Protein AF-A0A7S1K7A1-F1 (afdb_monomer_lite)

Secondary structure (DSSP, 8-state):
-----------PPTT-EEEEE--GGGT-EEESTTT-EEEEEEETTEEES-S-SSEEEPPEEPP---TTEEEESS-SSSEE-TT-EEEEEESSGGG-TTS-SPTT--EEEE--S--

Radius of gyration: 22.61 Å; chains: 1; bounding box: 39×25×70 Å

Structure (mmCIF, N/CA/C/O backbone):
data_AF-A0A7S1K7A1-F1
#
_entry.id   AF-A0A7S1K7A1-F1
#
loop_
_atom_site.group_PDB
_atom_site.id
_atom_site.type_symbol
_atom_site.label_atom_id
_atom_site.label_alt_id
_atom_site.label_comp_id
_atom_site.label_asym_id
_atom_site.label_entity_id
_atom_site.label_seq_id
_atom_site.pdbx_PDB_ins_code
_atom_site.Cartn_x
_atom_site.Cartn_y
_atom_site.Cartn_z
_atom_site.occupancy
_atom_site.B_iso_or_equiv
_atom_site.auth_seq_id
_atom_site.auth_comp_id
_atom_site.auth_asym_id
_atom_site.auth_atom_id
_atom_site.pdbx_PDB_model_num
ATOM 1 N N . LEU A 1 1 ? 23.128 -2.469 37.601 1.00 37.25 1 LEU A N 1
ATOM 2 C CA . LEU A 1 1 ? 22.044 -3.232 38.261 1.00 37.25 1 LEU A CA 1
ATOM 3 C C . LEU A 1 1 ? 20.918 -2.228 38.506 1.00 37.25 1 LEU A C 1
ATOM 5 O O . LEU A 1 1 ? 21.076 -1.390 39.376 1.00 37.25 1 LEU A O 1
ATOM 9 N N . THR A 1 2 ? 20.095 -1.939 37.493 1.00 42.91 2 THR A N 1
ATOM 10 C CA . THR A 1 2 ? 18.808 -2.564 37.080 1.00 42.91 2 THR A CA 1
ATOM 11 C C . THR A 1 2 ? 17.631 -1.707 37.537 1.00 42.91 2 THR A C 1
ATOM 13 O O . THR A 1 2 ? 17.406 -1.593 38.732 1.00 42.91 2 THR A O 1
ATOM 16 N N . SER A 1 3 ? 16.890 -1.154 36.576 1.00 42.53 3 SER A N 1
ATOM 17 C CA . SER A 1 3 ? 15.416 -1.131 36.520 1.00 42.53 3 SER A CA 1
ATOM 18 C C . SER A 1 3 ? 15.062 -0.404 35.212 1.00 42.53 3 SER A C 1
ATOM 20 O O . SER A 1 3 ? 15.358 0.774 35.073 1.00 42.53 3 SER A O 1
ATOM 22 N N . GLY A 1 4 ? 14.700 -1.072 34.117 1.00 40.78 4 GLY A N 1
ATOM 23 C CA . GLY A 1 4 ? 13.480 -1.864 33.999 1.00 40.78 4 GLY A CA 1
ATOM 24 C C . GLY A 1 4 ? 12.355 -0.945 33.513 1.00 40.78 4 GLY A C 1
ATOM 25 O O . GLY A 1 4 ? 11.526 -0.532 34.311 1.00 40.78 4 GLY A O 1
ATOM 26 N N . GLN A 1 5 ? 12.366 -0.548 32.232 1.00 47.34 5 GLN A N 1
ATOM 27 C CA . GLN A 1 5 ? 11.233 0.154 31.614 1.00 47.34 5 GLN A CA 1
ATOM 28 C C . GLN A 1 5 ? 10.070 -0.836 31.481 1.00 47.34 5 GLN A C 1
ATOM 30 O O . GLN A 1 5 ? 9.932 -1.522 30.472 1.00 47.34 5 GLN A O 1
ATOM 35 N N . GLU A 1 6 ? 9.262 -0.926 32.532 1.00 48.38 6 GLU A N 1
ATOM 36 C CA . GLU A 1 6 ? 7.918 -1.491 32.487 1.00 48.38 6 GLU A CA 1
ATOM 37 C C . GLU A 1 6 ? 7.053 -0.575 31.617 1.00 48.38 6 GLU A C 1
ATOM 39 O O . GLU A 1 6 ? 6.749 0.562 31.980 1.00 48.38 6 GLU A O 1
ATOM 44 N N . THR A 1 7 ? 6.657 -1.050 30.439 1.00 52.84 7 THR A N 1
ATOM 45 C CA . THR A 1 7 ? 5.480 -0.502 29.769 1.00 52.84 7 THR A CA 1
ATOM 46 C C . THR A 1 7 ? 4.289 -0.871 30.641 1.00 52.84 7 THR A C 1
ATOM 48 O O . THR A 1 7 ? 3.884 -2.030 30.662 1.00 52.84 7 THR A O 1
ATOM 51 N N . THR A 1 8 ? 3.762 0.075 31.413 1.00 51.62 8 THR A N 1
ATOM 52 C CA . THR A 1 8 ? 2.532 -0.145 32.170 1.00 51.62 8 THR A CA 1
ATOM 53 C C . THR A 1 8 ? 1.417 -0.464 31.177 1.00 51.62 8 THR A C 1
ATOM 55 O O . THR A 1 8 ? 0.968 0.403 30.428 1.00 51.62 8 THR A O 1
ATOM 58 N N . GLU A 1 9 ? 0.992 -1.728 31.121 1.00 58.47 9 GLU A N 1
ATOM 59 C CA . GLU A 1 9 ? -0.219 -2.127 30.408 1.00 58.47 9 GLU A CA 1
ATOM 60 C C . GLU A 1 9 ? -1.409 -1.467 31.109 1.00 58.47 9 GLU A C 1
ATOM 62 O O . GLU A 1 9 ? -1.981 -1.978 32.071 1.00 58.47 9 GLU A O 1
ATOM 67 N N . ALA A 1 10 ? -1.738 -0.254 30.673 1.00 73.69 10 ALA A N 1
ATOM 68 C CA . ALA A 1 10 ? -2.921 0.443 31.127 1.00 73.69 10 ALA A CA 1
ATOM 69 C C . ALA A 1 10 ? -4.149 -0.329 30.628 1.00 73.69 10 ALA A C 1
ATOM 71 O O . ALA A 1 10 ? -4.429 -0.363 29.430 1.00 73.69 10 ALA A O 1
ATOM 72 N N . TRP A 1 11 ? -4.884 -0.949 31.551 1.00 79.56 11 TRP A N 1
ATOM 73 C CA . TRP A 1 11 ? -6.177 -1.560 31.261 1.00 79.56 11 TRP A CA 1
ATOM 74 C C . TRP A 1 11 ? -7.134 -0.493 30.724 1.00 79.56 11 TRP A C 1
ATOM 76 O O . TRP A 1 11 ? -7.483 0.457 31.427 1.00 79.56 11 TRP A O 1
ATOM 86 N N . LEU A 1 12 ? -7.548 -0.637 29.465 1.00 87.12 12 LEU A N 1
ATOM 87 C CA . LEU A 1 12 ? -8.465 0.302 28.826 1.00 87.12 12 LEU A CA 1
ATOM 88 C C . LEU A 1 12 ? -9.915 -0.081 29.172 1.00 87.12 12 LEU A C 1
ATOM 90 O O . LEU A 1 12 ? -10.309 -1.226 28.927 1.00 87.12 12 LEU A O 1
ATOM 94 N N . PRO A 1 13 ? -10.714 0.831 29.759 1.00 91.88 13 PRO A N 1
ATOM 95 C CA . PRO A 1 13 ? -12.082 0.521 30.161 1.00 91.88 13 PRO A CA 1
ATOM 96 C C . PRO A 1 13 ? -12.988 0.196 28.962 1.00 91.88 13 PRO A C 1
ATOM 98 O O . PRO A 1 13 ? -12.741 0.603 27.824 1.00 91.88 13 PRO A O 1
ATOM 101 N N . HIS A 1 14 ? -14.096 -0.506 29.227 1.00 92.62 14 HIS A N 1
ATOM 102 C CA . HIS A 1 14 ? -15.166 -0.672 28.238 1.00 92.62 14 HIS A CA 1
ATOM 103 C C . HIS A 1 14 ? -15.594 0.708 27.728 1.00 92.62 14 HIS A C 1
ATOM 105 O O . HIS A 1 14 ? -15.851 1.625 28.506 1.00 92.62 14 HIS A O 1
ATOM 111 N N . GLY A 1 15 ? -15.680 0.842 26.408 1.00 93.56 15 GLY A N 1
ATOM 112 C CA . GLY A 1 15 ? -16.142 2.047 25.733 1.00 93.56 15 GLY A CA 1
ATOM 113 C C . GLY A 1 15 ? -14.998 2.955 25.310 1.00 93.56 15 GLY A C 1
ATOM 114 O O . GLY A 1 15 ? -15.247 3.933 24.608 1.00 93.56 15 GLY A O 1
ATOM 115 N N . THR A 1 16 ? -13.748 2.630 25.669 1.00 95.75 16 THR A N 1
ATOM 116 C CA . THR A 1 16 ? -12.580 3.286 25.078 1.00 95.75 16 THR A CA 1
ATOM 117 C C . THR A 1 16 ? -12.621 3.154 23.561 1.00 95.75 16 THR A C 1
ATOM 119 O O . THR A 1 16 ? -12.906 2.082 23.026 1.00 95.75 16 THR A O 1
ATOM 122 N N . LYS A 1 17 ? -12.306 4.256 22.880 1.00 95.31 17 LYS A N 1
ATOM 123 C CA . LYS A 1 17 ? -12.265 4.371 21.425 1.00 95.31 17 LYS A CA 1
ATOM 124 C C . LYS A 1 17 ? -10.836 4.635 20.970 1.00 95.31 17 LYS A C 1
ATOM 126 O O . LYS A 1 17 ? -10.170 5.505 21.526 1.00 95.31 17 LYS A O 1
ATOM 131 N N . LEU A 1 18 ? -10.385 3.920 19.947 1.00 93.88 18 LEU A N 1
ATOM 132 C CA . LEU A 1 18 ? -9.093 4.123 19.299 1.00 93.88 18 LEU A CA 1
ATOM 133 C C . LEU A 1 18 ? -9.301 4.485 17.836 1.00 93.88 18 LEU A C 1
ATOM 135 O O . LEU A 1 18 ? -10.016 3.791 17.117 1.00 93.88 18 LEU A O 1
ATOM 139 N N . ASN A 1 19 ? -8.632 5.542 17.381 1.00 94.62 19 ASN A N 1
ATOM 140 C CA . ASN A 1 19 ? -8.549 5.859 15.962 1.00 94.62 19 ASN A CA 1
ATOM 141 C C . ASN A 1 19 ? -7.350 5.127 15.349 1.00 94.62 19 ASN A C 1
ATOM 143 O O . ASN A 1 19 ? -6.200 5.390 15.700 1.00 94.62 19 ASN A O 1
ATOM 147 N N . ILE A 1 20 ? -7.630 4.197 14.445 1.00 94.75 20 ILE A N 1
ATOM 148 C CA . ILE A 1 20 ? -6.640 3.361 13.779 1.00 94.75 20 ILE A CA 1
ATOM 149 C C . ILE A 1 20 ? -6.416 3.905 12.371 1.00 94.75 20 ILE A C 1
ATOM 151 O O . ILE A 1 20 ? -7.355 4.043 11.586 1.00 94.75 20 ILE A O 1
ATOM 155 N N . LYS A 1 21 ? -5.151 4.164 12.040 1.00 94.38 21 LYS A N 1
ATOM 156 C CA . LYS A 1 21 ? -4.678 4.581 10.715 1.00 94.38 21 LYS A CA 1
ATOM 157 C C . LYS A 1 21 ? -3.334 3.925 10.416 1.00 94.38 21 LYS A C 1
ATOM 159 O O . LYS A 1 21 ? -2.626 3.513 11.335 1.00 94.38 21 LYS A O 1
ATOM 164 N N . CYS A 1 22 ? -2.954 3.864 9.145 1.00 92.81 22 CYS A N 1
ATOM 165 C CA . CYS A 1 22 ? -1.628 3.373 8.773 1.00 92.81 22 CYS A CA 1
ATOM 166 C C . CYS A 1 22 ? -0.518 4.328 9.231 1.00 92.81 22 CYS A C 1
ATOM 168 O O . CYS A 1 22 ? -0.677 5.550 9.208 1.00 92.81 22 CYS A O 1
ATOM 170 N N . SER A 1 23 ? 0.617 3.763 9.649 1.00 89.94 23 SER A N 1
ATOM 171 C CA . SER A 1 23 ? 1.771 4.545 10.093 1.00 89.94 23 SER A CA 1
ATOM 172 C C . SER A 1 23 ? 2.456 5.227 8.910 1.00 89.94 23 SER A C 1
ATOM 174 O O . SER A 1 23 ? 3.105 4.576 8.086 1.00 8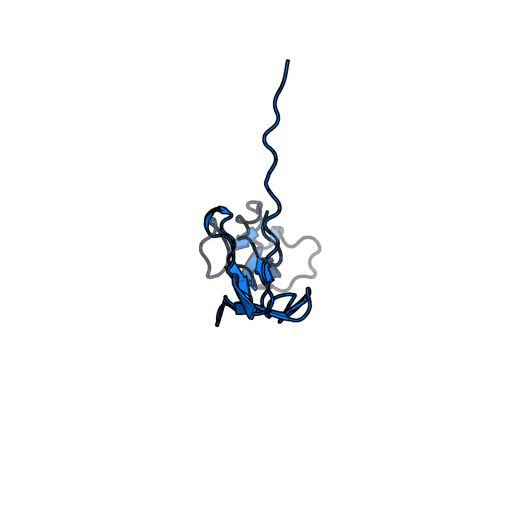9.94 23 SER A O 1
ATOM 176 N N . THR A 1 24 ? 2.378 6.556 8.870 1.00 84.12 24 THR A N 1
ATOM 177 C CA . THR A 1 24 ? 3.057 7.375 7.858 1.00 84.12 24 THR A CA 1
ATOM 178 C C . THR A 1 24 ? 4.576 7.351 8.009 1.00 84.12 24 THR A C 1
ATOM 180 O O . THR A 1 24 ? 5.276 7.502 7.015 1.00 84.12 24 THR A O 1
ATOM 183 N N . LEU A 1 25 ? 5.091 7.091 9.218 1.00 84.75 25 LEU A N 1
ATOM 184 C CA . LEU A 1 25 ? 6.530 6.934 9.474 1.00 84.75 25 LEU A CA 1
ATOM 185 C C . LEU A 1 25 ? 7.116 5.733 8.724 1.00 84.75 25 LEU A C 1
ATOM 187 O O . LEU A 1 25 ? 8.264 5.766 8.305 1.00 84.75 25 LEU A O 1
ATOM 191 N N . SER A 1 26 ? 6.311 4.686 8.531 1.00 80.44 26 SER A N 1
ATOM 192 C CA . SER A 1 26 ? 6.690 3.499 7.754 1.00 80.44 26 SER A CA 1
ATOM 193 C C . SER A 1 26 ? 6.388 3.617 6.254 1.00 80.44 26 SER A C 1
ATOM 195 O O . SER A 1 26 ? 6.542 2.641 5.526 1.00 80.44 26 SER A O 1
ATOM 197 N N . GLY A 1 27 ? 5.886 4.771 5.795 1.00 82.62 27 GLY A N 1
ATOM 198 C CA . GLY A 1 27 ? 5.434 4.969 4.413 1.00 82.62 27 GLY A CA 1
ATOM 199 C C . GLY A 1 27 ? 4.171 4.183 4.033 1.00 82.62 27 GLY A C 1
ATOM 200 O O . GLY A 1 27 ? 3.796 4.157 2.861 1.00 82.62 27 GLY A O 1
ATOM 201 N N . ALA A 1 28 ? 3.500 3.543 4.997 1.00 89.38 28 ALA A N 1
ATOM 202 C CA . ALA A 1 28 ? 2.338 2.705 4.738 1.00 89.38 28 ALA A CA 1
ATOM 203 C C . ALA A 1 28 ? 1.086 3.531 4.406 1.00 89.38 28 ALA A C 1
ATOM 205 O O . ALA A 1 28 ? 0.813 4.566 5.017 1.00 89.38 28 ALA A O 1
ATOM 206 N N . SER A 1 29 ? 0.291 3.031 3.463 1.00 89.44 29 SER A N 1
ATOM 207 C CA . SER A 1 29 ? -0.982 3.607 3.028 1.00 89.44 29 SER A CA 1
ATOM 208 C C . SER A 1 29 ? -2.105 2.575 3.116 1.00 89.44 29 SER A C 1
ATOM 210 O O . SER A 1 29 ? -1.885 1.378 2.929 1.00 89.44 29 SER A O 1
ATOM 212 N N . ALA A 1 30 ? -3.319 3.042 3.401 1.00 91.06 30 ALA A N 1
ATOM 213 C CA . ALA A 1 30 ? -4.482 2.175 3.530 1.00 91.06 30 ALA A CA 1
ATOM 214 C C . ALA A 1 30 ? -5.009 1.698 2.167 1.00 91.06 30 ALA A C 1
ATOM 216 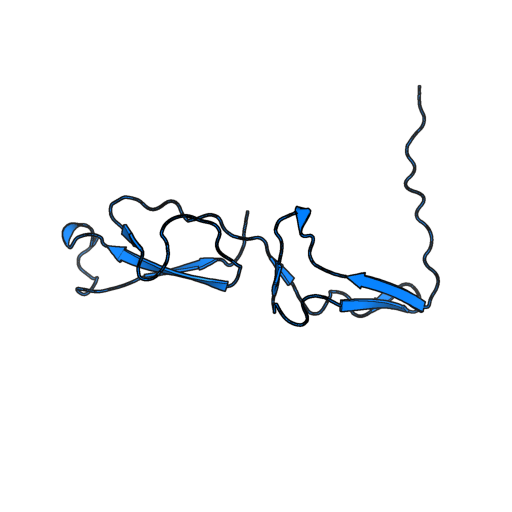O O . ALA A 1 30 ? -5.046 2.463 1.203 1.00 91.06 30 ALA A O 1
ATOM 217 N N . THR A 1 31 ? -5.454 0.444 2.104 1.00 88.06 31 THR A N 1
ATOM 218 C CA . THR A 1 31 ? -6.175 -0.146 0.967 1.00 88.06 31 THR A CA 1
ATOM 219 C C . THR A 1 31 ? -7.483 -0.777 1.469 1.00 88.06 31 THR A C 1
ATOM 221 O O . THR A 1 31 ? -7.410 -1.691 2.293 1.00 88.06 31 THR A O 1
ATOM 224 N N . PRO A 1 32 ? -8.666 -0.320 1.0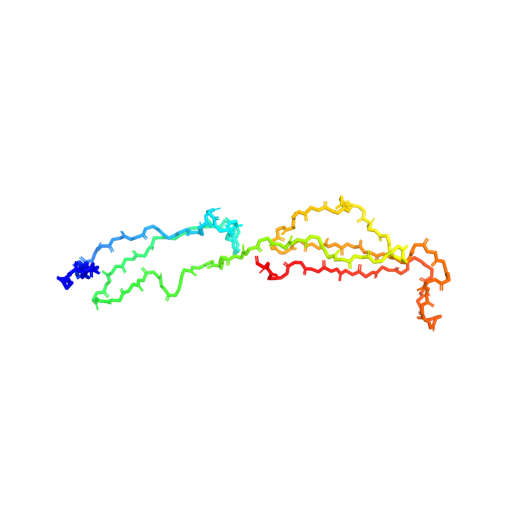14 1.00 87.62 32 PRO A N 1
ATOM 225 C CA . PRO A 1 32 ? -8.885 0.835 0.138 1.00 87.62 32 PRO A CA 1
ATOM 226 C C . PRO A 1 32 ? -8.440 2.151 0.794 1.00 87.62 32 PRO A C 1
ATOM 228 O O . PRO A 1 32 ? -8.422 2.287 2.017 1.00 87.62 32 PRO A O 1
ATOM 231 N N . ARG A 1 33 ? -8.081 3.143 -0.031 1.00 85.88 33 ARG A N 1
ATOM 232 C CA . ARG A 1 33 ? -7.574 4.443 0.447 1.00 85.88 33 ARG A CA 1
ATOM 233 C C . ARG A 1 33 ? -8.614 5.246 1.224 1.00 85.88 33 ARG A C 1
ATOM 235 O O . ARG A 1 33 ? -8.253 6.073 2.052 1.00 85.88 33 ARG A O 1
ATOM 242 N N . GLN A 1 34 ? -9.889 5.025 0.925 1.00 89.75 34 GLN A N 1
ATOM 243 C CA . GLN A 1 34 ? -11.020 5.684 1.564 1.00 89.75 34 GLN A CA 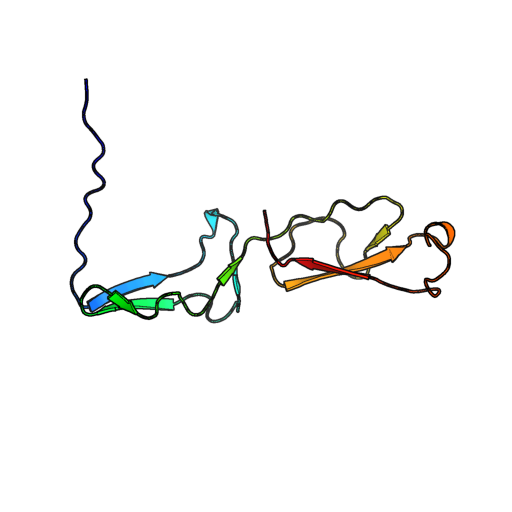1
ATOM 244 C C . GLN A 1 34 ? -11.900 4.614 2.222 1.00 89.75 34 GLN A C 1
ATOM 246 O O . GLN A 1 34 ? -12.258 3.652 1.541 1.00 89.75 34 GLN A O 1
ATOM 251 N N . PRO A 1 35 ? -12.223 4.737 3.523 1.00 89.31 35 PRO A N 1
ATOM 252 C CA . PRO A 1 35 ? -11.907 5.864 4.413 1.00 89.31 35 PRO A CA 1
ATOM 253 C C . PRO A 1 35 ? -10.444 5.908 4.896 1.00 89.31 35 PRO A C 1
ATOM 255 O O . PRO A 1 35 ? -10.001 6.933 5.400 1.00 89.31 35 PRO A O 1
ATOM 258 N N . GLY A 1 36 ? -9.688 4.814 4.758 1.00 89.50 36 GLY A N 1
ATOM 259 C CA . GLY A 1 36 ? -8.264 4.743 5.119 1.00 89.50 36 GLY A CA 1
AT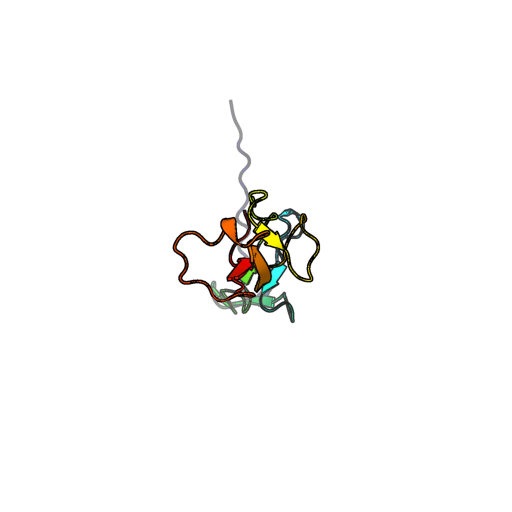OM 260 C C . GLY A 1 36 ? -7.946 4.843 6.618 1.00 89.50 36 GLY A C 1
ATOM 261 O O . GLY A 1 36 ? -6.783 4.976 7.003 1.00 89.50 36 GLY A O 1
ATOM 262 N N . GLN A 1 37 ? -8.984 4.780 7.450 1.00 94.69 37 GLN A N 1
ATOM 263 C CA . GLN A 1 37 ? -8.938 4.809 8.905 1.00 94.69 37 GLN A CA 1
ATOM 264 C C . GLN A 1 37 ? -10.210 4.169 9.474 1.00 94.69 37 GLN A C 1
ATOM 266 O O . GLN A 1 37 ? -11.221 4.063 8.775 1.00 94.69 37 GLN A O 1
ATOM 271 N N . ALA A 1 38 ? -10.176 3.768 10.743 1.00 95.88 38 ALA A N 1
ATOM 272 C CA . ALA A 1 38 ? -11.335 3.235 11.454 1.00 95.88 38 ALA A CA 1
ATOM 273 C C . ALA A 1 38 ? -11.284 3.583 12.943 1.00 95.88 38 ALA A C 1
ATOM 275 O O . ALA A 1 38 ? -10.207 3.729 13.513 1.00 95.88 38 ALA A O 1
ATOM 276 N N . GLU A 1 39 ? -12.450 3.697 13.573 1.00 96.25 39 GLU A N 1
ATOM 277 C CA . GLU A 1 39 ? -12.565 3.776 15.029 1.00 96.25 39 GLU A CA 1
ATOM 278 C C . GLU A 1 39 ? -12.875 2.379 15.573 1.00 96.25 39 GLU A C 1
ATOM 280 O O . GLU A 1 39 ? -13.870 1.787 15.165 1.00 96.25 39 GLU A O 1
ATOM 285 N N . ALA A 1 40 ? -12.037 1.861 16.473 1.00 95.56 40 ALA A N 1
ATOM 286 C CA . ALA A 1 40 ? -12.297 0.627 17.208 1.00 95.56 40 ALA A CA 1
ATOM 287 C C . ALA A 1 40 ? -12.719 0.944 18.644 1.00 95.56 40 ALA A C 1
ATOM 289 O O . ALA A 1 40 ? -12.104 1.779 19.307 1.00 95.56 40 ALA A O 1
ATOM 290 N N . VAL A 1 41 ? -13.745 0.256 19.135 1.00 96.06 41 VAL A N 1
ATOM 291 C CA . VAL A 1 41 ? -14.284 0.408 20.488 1.00 96.06 41 VAL A CA 1
ATOM 292 C C . VAL A 1 41 ? -13.993 -0.851 21.296 1.00 96.06 41 VAL A C 1
ATOM 294 O O . VAL A 1 41 ? -14.210 -1.958 20.806 1.00 96.06 41 VAL A O 1
ATOM 297 N N . CYS A 1 42 ? -13.517 -0.696 22.530 1.00 95.50 42 CYS A N 1
ATOM 298 C CA . CYS A 1 42 ? -13.384 -1.805 23.470 1.00 95.50 42 CYS A CA 1
ATOM 299 C C . CYS A 1 42 ? -14.768 -2.172 24.018 1.00 95.50 42 CYS A C 1
ATOM 301 O O . CYS A 1 42 ? -15.366 -1.407 24.774 1.00 95.50 42 CYS A O 1
ATOM 303 N N . ILE A 1 43 ? -15.283 -3.337 23.643 1.00 94.94 43 ILE A N 1
ATOM 304 C CA . ILE A 1 43 ? -16.569 -3.872 24.084 1.00 94.94 43 ILE A CA 1
ATOM 305 C C . ILE A 1 43 ? -16.283 -5.198 24.780 1.00 94.94 43 ILE A C 1
ATOM 307 O O . ILE A 1 43 ? -15.823 -6.150 24.152 1.00 94.94 43 ILE A O 1
ATOM 311 N N . ASN A 1 44 ? -16.531 -5.256 26.090 1.00 92.12 44 ASN A N 1
ATOM 312 C CA . ASN A 1 44 ? -16.309 -6.454 26.913 1.00 92.12 44 ASN A CA 1
ATOM 313 C C . ASN A 1 44 ? -14.906 -7.071 26.731 1.00 92.12 44 ASN A C 1
ATOM 315 O O . ASN A 1 44 ? -14.761 -8.280 26.569 1.00 92.12 44 ASN A O 1
ATOM 319 N N . GLY A 1 45 ? -13.871 -6.225 26.716 1.00 89.81 45 GLY A N 1
ATOM 320 C CA . GLY A 1 45 ? -12.476 -6.654 26.564 1.00 89.81 45 GLY A CA 1
ATOM 321 C C . GLY A 1 45 ? -12.048 -6.973 25.128 1.00 89.81 45 GLY A C 1
ATOM 322 O O . GLY A 1 45 ? -10.905 -7.363 24.920 1.00 89.81 45 GLY A O 1
ATOM 323 N N . THR A 1 46 ? -12.925 -6.795 24.134 1.00 93.00 46 THR A N 1
ATOM 324 C CA . THR A 1 46 ? -12.612 -7.023 22.714 1.00 93.00 46 THR A CA 1
ATOM 325 C C . THR A 1 46 ? -12.725 -5.729 21.917 1.00 93.00 46 THR A C 1
ATOM 327 O O . THR A 1 46 ? -13.699 -4.993 22.050 1.00 93.00 46 THR A O 1
ATOM 330 N N . TRP A 1 47 ? -11.752 -5.452 21.050 1.00 94.31 47 TRP A N 1
ATOM 331 C CA . TRP A 1 47 ? -11.815 -4.321 20.122 1.00 94.31 47 TRP A CA 1
ATOM 332 C C . TRP A 1 47 ? -12.724 -4.633 18.934 1.00 94.31 47 TRP A C 1
ATOM 334 O O . TRP A 1 47 ? -12.579 -5.676 18.302 1.00 94.31 47 TRP A O 1
ATOM 344 N N . SER A 1 48 ? -13.637 -3.722 18.604 1.00 94.38 48 SER A N 1
ATOM 345 C CA . SER A 1 48 ? -14.544 -3.867 17.464 1.00 94.38 48 SER A CA 1
ATOM 346 C C . SER A 1 48 ? -14.722 -2.544 16.704 1.00 94.38 48 SER A C 1
ATOM 348 O O . SER A 1 48 ? -14.982 -1.527 17.350 1.00 94.38 48 SER A O 1
ATOM 350 N N . PRO A 1 49 ? -14.607 -2.523 15.360 1.00 92.62 49 PRO A N 1
ATOM 351 C CA . PRO A 1 49 ? -14.217 -3.638 14.500 1.00 92.62 49 PRO A CA 1
ATOM 352 C C . PRO A 1 49 ? -12.714 -3.938 14.610 1.00 92.62 49 PRO A C 1
ATOM 354 O O . PRO A 1 49 ? -11.882 -3.029 14.597 1.00 92.62 49 PRO A O 1
ATOM 357 N N . PHE A 1 50 ? -12.366 -5.222 14.687 1.00 91.06 50 PHE A N 1
ATOM 358 C CA . PHE A 1 50 ? -10.987 -5.687 14.577 1.00 91.06 50 PHE A CA 1
ATOM 359 C C . PHE A 1 50 ? -10.940 -7.024 13.811 1.00 91.06 50 PHE A C 1
ATOM 361 O O . PHE A 1 50 ? -11.690 -7.936 14.164 1.00 91.06 50 PHE A O 1
ATOM 368 N N . PRO A 1 51 ? -10.086 -7.170 12.780 1.00 91.56 51 PRO A N 1
ATOM 369 C CA . PRO A 1 51 ? -9.174 -6.157 12.243 1.00 91.56 51 PRO A CA 1
ATOM 370 C C . PRO A 1 51 ? -9.919 -4.966 11.601 1.00 91.56 51 PRO A C 1
ATOM 372 O O . PRO A 1 51 ? -11.101 -5.082 11.271 1.00 91.56 51 PRO A O 1
ATOM 375 N N . PRO A 1 52 ? -9.258 -3.806 11.431 1.00 93.06 52 PRO A N 1
ATOM 376 C CA . PRO A 1 52 ? -9.837 -2.678 10.708 1.00 93.06 52 PRO A CA 1
ATOM 377 C C . PRO A 1 52 ? -10.257 -3.068 9.276 1.00 93.06 52 PRO A C 1
ATOM 379 O O . PRO A 1 52 ? -9.630 -3.940 8.673 1.00 93.06 52 PRO A O 1
ATOM 382 N N . PRO A 1 53 ? -11.251 -2.390 8.673 1.00 93.44 53 PRO A N 1
ATOM 383 C CA . PRO A 1 53 ? -11.747 -2.672 7.321 1.00 93.44 53 PRO A CA 1
ATOM 384 C C . PRO A 1 53 ? -10.808 -2.166 6.202 1.00 93.44 53 PRO A C 1
ATOM 386 O O . PRO A 1 53 ? -11.258 -1.796 5.120 1.00 93.44 53 PRO A O 1
ATOM 389 N N . PHE A 1 54 ? -9.501 -2.100 6.462 1.00 92.50 54 PHE A N 1
ATOM 390 C CA . PHE A 1 54 ? -8.468 -1.717 5.503 1.00 92.50 54 PHE A CA 1
ATOM 391 C C . PHE A 1 54 ? -7.148 -2.413 5.837 1.00 92.50 54 PHE A C 1
ATOM 393 O O . PHE A 1 54 ? -6.884 -2.778 6.982 1.00 92.50 54 PHE A O 1
ATOM 400 N N . GLN A 1 55 ? -6.293 -2.561 4.829 1.00 91.50 55 GLN A N 1
ATOM 401 C CA . GLN A 1 55 ? -4.935 -3.076 4.983 1.00 91.50 55 GLN A CA 1
ATOM 402 C C . GLN A 1 55 ? -3.928 -1.935 4.901 1.00 91.50 55 GLN A C 1
ATOM 404 O O . GLN A 1 55 ? -4.098 -1.019 4.098 1.00 91.50 55 GLN A O 1
ATOM 409 N N . CYS A 1 56 ? -2.871 -1.995 5.708 1.00 91.88 56 CYS A N 1
ATOM 410 C CA . CYS A 1 56 ? -1.752 -1.068 5.603 1.00 91.88 56 CYS A CA 1
ATOM 411 C C . CYS A 1 56 ? -0.666 -1.670 4.727 1.00 91.88 56 CYS A C 1
ATOM 413 O O . CYS A 1 56 ? 0.026 -2.596 5.141 1.00 91.88 56 CYS A O 1
ATOM 415 N N . ASN A 1 57 ? -0.512 -1.115 3.530 1.00 91.31 57 ASN A N 1
ATOM 416 C CA . ASN A 1 57 ? 0.461 -1.568 2.553 1.00 91.31 57 ASN A CA 1
ATOM 417 C C . ASN A 1 57 ? 1.564 -0.528 2.399 1.00 91.31 57 ASN A C 1
ATOM 419 O O . ASN A 1 57 ? 1.296 0.670 2.286 1.00 91.31 57 ASN A O 1
ATOM 423 N N . LYS A 1 58 ? 2.812 -0.987 2.391 1.00 90.75 58 LYS A N 1
ATOM 424 C CA . LYS A 1 58 ? 3.953 -0.145 2.042 1.00 90.75 58 LYS A CA 1
ATOM 425 C C . LYS A 1 58 ? 4.020 0.084 0.536 1.00 90.75 58 LYS A C 1
ATOM 427 O O . LYS A 1 58 ? 3.482 -0.701 -0.247 1.00 90.75 58 LYS A O 1
ATOM 432 N N . LYS A 1 59 ? 4.716 1.151 0.158 1.00 87.88 59 LYS A N 1
ATOM 433 C CA . LYS A 1 59 ? 5.078 1.416 -1.232 1.00 87.88 59 LYS A CA 1
ATOM 434 C C . LYS A 1 59 ? 6.123 0.421 -1.717 1.00 87.88 59 LYS A C 1
ATOM 436 O O . LYS A 1 59 ? 6.966 -0.010 -0.936 1.00 87.88 59 LYS A O 1
ATOM 441 N N . CYS A 1 60 ? 6.096 0.099 -3.002 1.00 87.50 60 CYS A N 1
ATOM 442 C CA . CYS A 1 60 ? 7.162 -0.658 -3.643 1.00 87.50 60 CYS A CA 1
ATOM 443 C C . CYS A 1 60 ? 8.212 0.303 -4.198 1.00 87.50 60 CYS A C 1
ATOM 445 O O . CYS A 1 60 ? 7.865 1.330 -4.781 1.00 87.50 60 CYS A O 1
ATOM 447 N N . SER A 1 61 ? 9.490 -0.037 -4.077 1.00 88.12 61 SER A N 1
ATOM 448 C CA . SER A 1 61 ? 10.514 0.592 -4.908 1.00 88.12 61 SER A CA 1
ATOM 449 C C . SER A 1 61 ? 10.350 0.153 -6.361 1.00 88.12 61 SER A C 1
ATOM 451 O O . SER A 1 61 ? 9.735 -0.877 -6.653 1.00 88.12 61 SER A O 1
ATOM 453 N N . ALA A 1 62 ? 10.902 0.937 -7.284 1.00 85.19 62 ALA A N 1
ATOM 454 C CA . ALA A 1 62 ? 10.981 0.529 -8.675 1.00 85.19 62 ALA A CA 1
ATOM 455 C C . ALA A 1 62 ? 11.637 -0.851 -8.796 1.00 85.19 62 ALA A C 1
ATOM 457 O O . ALA A 1 62 ? 12.704 -1.062 -8.213 1.00 85.19 62 ALA A O 1
ATOM 458 N N . PRO A 1 63 ? 11.027 -1.784 -9.546 1.00 83.12 63 PRO A N 1
ATOM 459 C CA . PRO A 1 63 ? 11.667 -3.060 -9.798 1.00 83.12 63 PRO A CA 1
ATOM 460 C C . PRO A 1 63 ? 12.976 -2.816 -10.553 1.00 83.12 63 PRO A C 1
ATOM 462 O O . PRO A 1 63 ? 13.044 -1.963 -11.443 1.00 83.12 63 PRO A O 1
ATOM 465 N N . GLY A 1 64 ? 14.016 -3.575 -10.210 1.00 82.25 64 GLY A N 1
ATOM 466 C CA . GLY A 1 64 ? 15.243 -3.593 -10.996 1.00 82.25 64 GLY A CA 1
ATOM 467 C C . GLY A 1 64 ? 14.936 -4.118 -12.396 1.00 82.25 64 GLY A C 1
ATOM 468 O O . GLY A 1 64 ? 14.562 -5.280 -12.545 1.00 82.25 64 GLY A O 1
ATOM 469 N N . MET A 1 65 ? 15.061 -3.265 -13.412 1.00 78.69 65 MET A N 1
ATOM 470 C CA . MET A 1 65 ? 14.885 -3.650 -14.812 1.00 78.69 65 MET A CA 1
ATOM 471 C C . MET A 1 65 ? 16.225 -3.587 -15.536 1.00 78.69 65 MET A C 1
ATOM 473 O O . MET A 1 65 ? 16.955 -2.604 -15.419 1.00 78.69 65 MET A O 1
ATOM 477 N N . ASP A 1 66 ? 16.531 -4.636 -16.294 1.00 79.12 66 ASP A N 1
ATOM 478 C CA . ASP A 1 66 ? 17.638 -4.624 -17.249 1.00 79.12 66 ASP A CA 1
ATOM 479 C C . ASP A 1 66 ? 17.300 -3.699 -18.437 1.00 79.12 66 ASP A C 1
ATOM 481 O O . ASP A 1 66 ? 16.130 -3.500 -18.767 1.00 79.12 66 ASP A O 1
ATOM 485 N N . ALA A 1 67 ? 18.321 -3.193 -19.130 1.00 80.25 67 ALA A N 1
ATOM 486 C CA . ALA A 1 67 ? 18.223 -2.397 -20.353 1.00 80.25 67 ALA A CA 1
ATOM 487 C C . ALA A 1 67 ? 17.475 -3.112 -21.498 1.00 80.25 67 ALA A C 1
ATOM 489 O O . ALA A 1 67 ? 17.112 -2.487 -22.494 1.00 80.25 67 ALA A O 1
ATOM 490 N N . ALA A 1 68 ? 17.229 -4.418 -21.367 1.00 80.56 68 ALA A N 1
ATOM 491 C CA . ALA A 1 68 ? 16.374 -5.187 -22.264 1.00 80.56 68 ALA A CA 1
ATOM 492 C C . ALA A 1 68 ? 14.878 -4.824 -22.165 1.00 80.56 68 ALA A C 1
ATOM 494 O O . ALA A 1 68 ? 14.126 -5.177 -23.078 1.00 80.56 68 ALA A O 1
ATOM 495 N N . TYR A 1 69 ? 14.447 -4.134 -21.103 1.00 80.81 69 TYR A N 1
ATOM 496 C CA . TYR A 1 69 ? 13.057 -3.741 -20.867 1.00 80.81 69 TYR A CA 1
ATOM 497 C C . TYR A 1 69 ? 12.878 -2.223 -20.911 1.00 80.81 69 TYR A C 1
ATOM 499 O O . TYR A 1 69 ? 13.710 -1.460 -20.427 1.00 80.81 69 TYR A O 1
ATOM 507 N N . GLU A 1 70 ? 11.743 -1.784 -21.446 1.00 83.50 70 GLU A N 1
ATOM 508 C CA . GLU A 1 70 ? 11.300 -0.392 -21.404 1.00 83.50 70 GLU A CA 1
ATOM 509 C C . GLU A 1 70 ? 9.952 -0.277 -20.678 1.00 83.50 70 GLU A C 1
ATOM 511 O O . GLU A 1 70 ? 9.056 -1.108 -20.860 1.00 83.50 70 GLU A O 1
ATOM 516 N N . VAL A 1 71 ? 9.813 0.761 -19.847 1.00 85.50 71 VAL A N 1
ATOM 517 C CA . VAL A 1 71 ? 8.583 1.072 -19.103 1.00 85.50 71 VAL A CA 1
ATOM 518 C C . VAL A 1 71 ? 7.670 1.946 -19.953 1.00 85.50 71 VAL A C 1
ATOM 520 O O . VAL A 1 71 ? 8.105 2.931 -20.548 1.00 85.50 71 VAL A O 1
ATOM 523 N N . LEU A 1 72 ? 6.386 1.610 -19.977 1.00 83.12 72 LEU A N 1
ATOM 524 C CA . LEU A 1 72 ? 5.371 2.282 -20.775 1.00 83.12 72 LEU A CA 1
ATOM 525 C C . LEU A 1 72 ? 4.519 3.208 -19.911 1.00 83.12 72 LEU A C 1
ATOM 527 O O . LEU A 1 72 ? 3.941 2.785 -18.913 1.00 83.12 72 LEU A O 1
ATOM 531 N N . GLY A 1 73 ? 4.402 4.474 -20.323 1.00 66.44 73 GLY A N 1
ATOM 532 C CA . GLY A 1 73 ? 3.402 5.416 -19.800 1.00 66.44 73 GLY A CA 1
ATOM 533 C C . GLY A 1 73 ? 3.552 5.832 -18.329 1.00 66.44 73 GLY A C 1
ATOM 534 O O . GLY A 1 73 ? 2.789 6.673 -17.864 1.00 66.44 73 GLY A O 1
ATOM 535 N N . GLN A 1 74 ? 4.529 5.293 -17.601 1.00 68.06 74 GLN A N 1
ATOM 536 C CA . GLN A 1 74 ? 4.854 5.661 -16.225 1.00 68.06 74 GLN A CA 1
ATOM 537 C C . GLN A 1 74 ? 6.319 6.076 -16.115 1.00 68.06 74 GLN A C 1
ATOM 539 O O . GLN A 1 74 ? 7.163 5.671 -16.914 1.00 68.06 74 GLN A O 1
ATOM 544 N N . ARG A 1 75 ? 6.630 6.910 -15.116 1.00 61.28 75 ARG A N 1
ATOM 545 C CA . ARG A 1 75 ? 8.012 7.306 -14.837 1.00 61.28 75 ARG A CA 1
ATOM 546 C C . ARG A 1 75 ? 8.779 6.048 -14.419 1.00 61.28 75 ARG A C 1
ATOM 548 O O . ARG A 1 75 ? 8.410 5.408 -13.437 1.00 61.28 75 ARG A O 1
ATOM 555 N N . ALA A 1 76 ? 9.798 5.677 -15.191 1.00 63.16 76 ALA A N 1
ATOM 556 C CA . ALA A 1 76 ? 10.747 4.651 -14.788 1.00 63.16 76 ALA A CA 1
ATOM 557 C C . ALA A 1 76 ? 11.562 5.196 -13.606 1.00 63.16 76 ALA A C 1
ATOM 559 O O . ALA A 1 76 ? 12.181 6.256 -13.719 1.00 63.16 76 ALA A O 1
ATOM 560 N N . GLY A 1 77 ? 11.525 4.490 -12.477 1.00 66.12 77 GLY A N 1
ATOM 561 C CA . GLY A 1 77 ? 12.186 4.913 -11.244 1.00 66.12 77 GLY A CA 1
ATOM 562 C C . GLY A 1 77 ? 11.271 5.724 -10.321 1.00 66.12 77 GLY A C 1
ATOM 563 O O . GLY A 1 77 ? 10.618 6.681 -10.736 1.00 66.12 77 GLY A O 1
ATOM 564 N N . GLY A 1 78 ? 11.233 5.330 -9.047 1.00 81.50 78 GLY A N 1
ATOM 565 C CA . GLY A 1 78 ? 10.416 5.958 -8.009 1.00 81.50 78 GLY A CA 1
ATOM 566 C C . GLY A 1 78 ? 9.816 4.954 -7.025 1.00 81.50 78 GLY A C 1
ATOM 567 O O . GLY A 1 78 ? 10.187 3.780 -7.013 1.00 81.50 78 GLY A O 1
ATOM 568 N N . GLU A 1 79 ? 8.891 5.447 -6.202 1.00 86.06 79 GLU A N 1
ATOM 569 C CA . GLU A 1 79 ? 8.048 4.635 -5.324 1.00 86.06 79 GLU A CA 1
ATOM 570 C C . GLU A 1 79 ? 6.666 4.442 -5.959 1.00 86.06 79 GLU A C 1
ATOM 572 O O . GLU A 1 79 ? 6.076 5.397 -6.467 1.00 86.06 79 GLU A O 1
ATOM 577 N N . TYR A 1 80 ? 6.136 3.227 -5.868 1.00 85.69 80 TYR A N 1
ATOM 578 C CA . TYR A 1 80 ? 4.831 2.831 -6.386 1.00 85.69 80 TYR A CA 1
ATOM 579 C C . TYR A 1 80 ? 3.884 2.551 -5.228 1.00 85.69 80 TYR A C 1
ATOM 581 O O . TYR A 1 80 ? 4.239 1.863 -4.268 1.00 85.69 80 TYR A O 1
ATOM 589 N N . GLN A 1 81 ? 2.676 3.093 -5.303 1.00 85.75 81 GLN A N 1
ATOM 590 C CA . GLN A 1 81 ? 1.634 2.827 -4.325 1.00 85.75 81 GLN A CA 1
ATOM 591 C C . GLN A 1 81 ? 1.136 1.390 -4.486 1.00 85.75 81 GLN A C 1
ATOM 593 O O . GLN A 1 81 ? 1.170 0.815 -5.573 1.00 85.75 81 GLN A O 1
ATOM 598 N N . HIS A 1 82 ? 0.634 0.800 -3.403 1.00 86.25 82 HIS A N 1
ATOM 599 C CA . HIS A 1 82 ? -0.032 -0.493 -3.499 1.00 86.25 82 HIS A CA 1
ATOM 600 C C . HIS A 1 82 ? -1.181 -0.438 -4.517 1.00 86.25 82 HIS A C 1
ATOM 602 O O . HIS A 1 82 ? -2.020 0.462 -4.467 1.00 86.25 82 HIS A O 1
ATOM 608 N N . GLY A 1 83 ? -1.217 -1.419 -5.414 1.00 84.81 83 GLY A N 1
ATOM 609 C CA . GLY A 1 83 ? -2.161 -1.492 -6.524 1.00 84.81 83 GLY A CA 1
ATOM 610 C C . GLY A 1 83 ? -1.694 -0.790 -7.800 1.00 84.81 83 GLY A C 1
ATOM 611 O O . GLY A 1 83 ? -2.305 -1.016 -8.843 1.00 84.81 83 GLY A O 1
ATOM 612 N N . ASP A 1 84 ? -0.614 -0.000 -7.763 1.00 87.00 84 ASP A N 1
ATOM 613 C CA . ASP A 1 84 ? -0.021 0.546 -8.984 1.00 87.00 84 ASP A CA 1
ATOM 614 C C . ASP A 1 84 ? 0.477 -0.591 -9.882 1.00 87.00 84 ASP A C 1
ATOM 616 O O . ASP A 1 84 ? 1.045 -1.586 -9.416 1.00 87.00 84 ASP A O 1
ATOM 620 N N . VAL A 1 85 ? 0.274 -0.418 -11.188 1.00 87.62 85 VAL A N 1
ATOM 621 C CA . VAL A 1 85 ? 0.676 -1.376 -12.217 1.00 87.62 85 VAL A CA 1
ATOM 622 C C . VAL A 1 85 ? 1.608 -0.695 -13.209 1.00 87.62 85 VAL A C 1
ATOM 624 O O . VAL A 1 85 ? 1.205 0.245 -13.893 1.00 87.62 85 VAL A O 1
ATOM 627 N N . LEU A 1 86 ? 2.832 -1.210 -13.294 1.00 88.38 86 LEU A N 1
ATOM 628 C CA . LEU A 1 86 ? 3.829 -0.868 -14.301 1.00 88.38 86 LEU A CA 1
ATOM 629 C C . LEU A 1 86 ? 3.631 -1.729 -15.534 1.00 88.38 86 LEU A C 1
ATOM 631 O O . LEU A 1 86 ? 3.638 -2.952 -15.430 1.00 88.38 86 LEU A O 1
ATOM 635 N N . TYR A 1 87 ? 3.534 -1.108 -16.702 1.00 87.38 87 TYR A N 1
ATOM 636 C CA . TYR A 1 87 ? 3.538 -1.822 -17.973 1.00 87.38 87 TYR A CA 1
ATOM 637 C C . TYR A 1 87 ? 4.929 -1.768 -18.586 1.00 87.38 87 TYR A C 1
ATOM 639 O O . TYR A 1 87 ? 5.558 -0.711 -18.624 1.00 87.38 87 TYR A O 1
ATOM 647 N N . VAL A 1 88 ? 5.413 -2.909 -19.062 1.00 86.00 88 VAL A N 1
ATOM 648 C CA . VAL A 1 88 ? 6.752 -3.056 -19.632 1.00 86.00 88 VAL A CA 1
ATOM 649 C C . VAL A 1 88 ? 6.690 -3.796 -20.956 1.00 86.00 88 VAL A C 1
ATOM 651 O O . VAL A 1 88 ? 5.802 -4.619 -21.183 1.00 86.00 88 VAL A O 1
ATOM 654 N N . ARG A 1 89 ? 7.656 -3.539 -21.831 1.00 83.94 89 ARG A N 1
ATOM 655 C CA . ARG A 1 89 ? 7.890 -4.347 -23.033 1.00 83.94 89 ARG A CA 1
ATOM 656 C C . ARG A 1 89 ? 9.382 -4.509 -23.289 1.00 83.94 89 ARG A C 1
ATOM 658 O O . ARG A 1 89 ? 10.203 -3.874 -22.632 1.00 83.94 89 ARG A O 1
ATOM 665 N N . CYS A 1 90 ? 9.729 -5.371 -24.234 1.00 80.56 90 CYS A N 1
ATOM 666 C CA . CYS A 1 90 ? 11.102 -5.510 -24.702 1.00 80.56 90 CYS A CA 1
ATOM 667 C C . CYS A 1 90 ? 11.544 -4.232 -25.427 1.00 80.56 90 CYS A C 1
ATOM 669 O O . CYS A 1 90 ? 10.847 -3.782 -26.332 1.00 80.56 90 CYS A O 1
ATOM 671 N N . ALA A 1 91 ? 12.718 -3.702 -25.077 1.00 80.12 91 ALA A N 1
ATOM 672 C CA . ALA A 1 91 ? 13.280 -2.490 -25.679 1.00 80.12 91 ALA A CA 1
ATOM 673 C C . ALA A 1 91 ? 13.664 -2.664 -27.162 1.00 80.12 91 ALA A C 1
ATOM 675 O O . ALA A 1 91 ? 13.812 -1.690 -27.897 1.00 80.12 91 ALA A O 1
ATOM 676 N N . ASN A 1 92 ? 13.868 -3.905 -27.613 1.00 73.50 92 ASN A N 1
ATOM 677 C CA . ASN A 1 92 ? 14.127 -4.237 -29.009 1.00 73.50 92 ASN A CA 1
ATOM 678 C C . ASN A 1 92 ? 13.607 -5.645 -29.349 1.00 73.50 92 ASN A C 1
ATOM 680 O O . ASN A 1 92 ? 13.358 -6.466 -28.465 1.00 73.50 92 ASN A O 1
ATOM 684 N N . GLU A 1 93 ? 13.484 -5.938 -30.646 1.00 66.25 93 GLU A N 1
ATOM 685 C CA . GLU A 1 93 ? 12.975 -7.226 -31.142 1.00 66.25 93 GLU A CA 1
ATOM 686 C C . GLU A 1 93 ? 13.905 -8.417 -30.844 1.00 66.25 93 GLU A C 1
ATOM 688 O O . GLU A 1 93 ? 13.479 -9.568 -30.878 1.00 66.25 93 GLU A O 1
ATOM 693 N N . ARG A 1 94 ? 15.181 -8.178 -30.513 1.00 61.97 94 ARG A N 1
ATOM 694 C CA . ARG A 1 94 ? 16.123 -9.252 -30.147 1.00 61.97 94 ARG A CA 1
ATOM 695 C C . ARG A 1 94 ? 15.945 -9.725 -28.704 1.00 61.97 94 ARG A C 1
ATOM 697 O O . ARG A 1 94 ? 16.326 -10.849 -28.395 1.00 61.97 94 ARG A O 1
ATOM 704 N N . SER A 1 95 ? 15.348 -8.900 -27.845 1.00 58.34 95 SER A N 1
ATOM 705 C CA . SER A 1 95 ? 15.046 -9.232 -26.449 1.00 58.34 95 SER A CA 1
ATOM 706 C C . SER A 1 95 ? 13.788 -10.096 -26.282 1.00 58.34 95 SER A C 1
ATOM 708 O O . SER A 1 95 ? 13.461 -10.471 -25.156 1.00 58.34 95 SER A O 1
ATOM 710 N N . PHE A 1 96 ? 13.090 -10.459 -27.369 1.00 61.88 96 PHE A N 1
ATOM 711 C CA . PHE A 1 96 ? 12.059 -11.498 -27.350 1.00 61.88 96 PHE A CA 1
ATOM 712 C C . PHE A 1 96 ? 12.716 -12.868 -27.147 1.00 61.88 96 PHE A C 1
ATOM 714 O O . PHE A 1 96 ? 12.922 -13.623 -28.099 1.00 61.88 96 PHE A O 1
ATOM 721 N N . PHE A 1 97 ? 13.061 -13.210 -25.903 1.00 50.53 97 PHE A N 1
ATOM 722 C CA . PHE A 1 97 ? 13.497 -14.566 -25.593 1.00 50.53 97 PHE A CA 1
ATOM 723 C C . PHE A 1 97 ? 12.390 -15.533 -26.041 1.0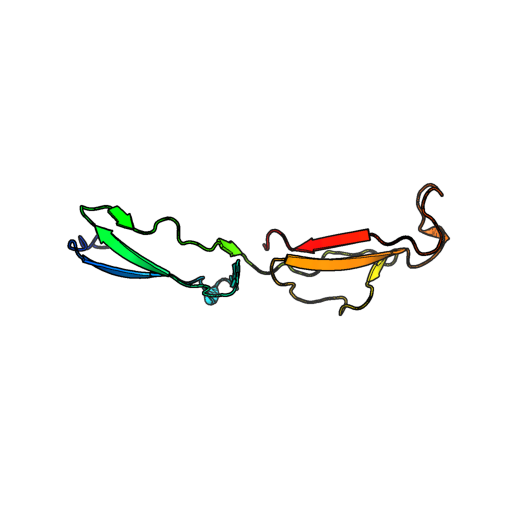0 50.53 97 PHE A C 1
ATOM 725 O O . PHE A 1 97 ? 11.267 -15.496 -25.543 1.00 50.53 97 PHE A O 1
ATOM 732 N N . ASN A 1 98 ? 12.734 -16.387 -27.007 1.00 53.19 98 ASN A N 1
ATOM 733 C CA . ASN A 1 98 ? 11.933 -17.495 -27.529 1.00 53.19 98 ASN A CA 1
ATOM 734 C C . ASN A 1 98 ? 10.873 -17.208 -28.614 1.00 53.19 98 ASN A C 1
ATOM 736 O O . ASN A 1 98 ? 10.092 -18.101 -28.926 1.00 53.19 98 ASN A O 1
ATOM 740 N N . GLY A 1 99 ? 10.838 -16.021 -29.234 1.00 51.62 99 GLY A N 1
ATOM 741 C CA . GLY A 1 99 ? 10.093 -15.798 -30.493 1.00 51.62 99 GLY A CA 1
ATOM 742 C C . GLY A 1 99 ? 8.564 -15.995 -30.454 1.00 51.62 99 GLY A C 1
ATOM 743 O O . GLY A 1 99 ? 7.909 -15.898 -31.488 1.00 51.62 99 GLY A O 1
ATOM 744 N N . THR A 1 100 ? 7.969 -16.253 -29.286 1.00 58.38 100 THR A N 1
ATOM 745 C CA . THR A 1 100 ? 6.516 -16.431 -29.110 1.00 58.38 100 THR A CA 1
ATOM 746 C C . THR A 1 100 ? 5.782 -15.125 -28.818 1.00 58.38 100 THR A C 1
ATOM 748 O O . THR A 1 100 ? 4.551 -15.077 -28.845 1.00 58.38 100 THR A O 1
ATOM 751 N N . ALA A 1 101 ? 6.515 -14.058 -28.509 1.00 57.03 101 ALA A N 1
ATOM 752 C CA . ALA A 1 101 ? 5.939 -12.759 -28.213 1.00 57.03 101 ALA A CA 1
ATOM 753 C C . ALA A 1 101 ? 5.622 -12.007 -29.514 1.00 57.03 101 ALA A C 1
ATOM 755 O O . ALA A 1 101 ? 6.466 -11.857 -30.396 1.00 57.03 101 ALA A O 1
ATOM 756 N N . ARG A 1 102 ? 4.374 -11.543 -29.639 1.00 61.16 102 ARG A N 1
ATOM 757 C CA . ARG A 1 102 ? 3.930 -10.737 -30.784 1.00 61.16 102 ARG A CA 1
ATOM 758 C C . ARG A 1 102 ? 4.635 -9.370 -30.765 1.00 61.16 102 ARG A C 1
ATOM 760 O O . ARG A 1 102 ? 4.834 -8.831 -29.674 1.00 61.16 102 ARG A O 1
ATOM 767 N N . PRO A 1 103 ? 4.941 -8.762 -31.926 1.00 60.03 103 PRO A N 1
ATOM 768 C CA . PRO A 1 103 ? 5.358 -7.363 -31.984 1.00 60.03 103 PRO A CA 1
ATOM 769 C C . PRO A 1 103 ? 4.375 -6.484 -31.197 1.00 60.03 103 PRO A C 1
ATOM 771 O O . PRO A 1 103 ? 3.166 -6.544 -31.420 1.00 60.03 103 PRO A O 1
ATOM 774 N N . GLY A 1 104 ? 4.886 -5.723 -30.226 1.00 63.47 104 GLY A N 1
ATOM 775 C CA . GLY A 1 104 ? 4.068 -4.905 -29.325 1.00 63.47 104 GLY A CA 1
ATOM 776 C C . GLY A 1 104 ? 3.487 -5.625 -28.101 1.00 63.47 104 GLY A C 1
ATOM 777 O O . GLY A 1 104 ? 2.678 -5.020 -27.402 1.00 63.47 104 GLY A O 1
ATOM 778 N N . ALA A 1 105 ? 3.879 -6.872 -27.812 1.00 72.62 105 ALA A N 1
ATOM 779 C CA . ALA A 1 105 ? 3.513 -7.553 -26.571 1.00 72.62 105 ALA A CA 1
ATOM 780 C C . ALA A 1 105 ? 4.052 -6.802 -25.342 1.00 72.62 105 ALA A C 1
ATOM 782 O O . ALA A 1 105 ? 5.197 -6.348 -25.323 1.00 72.62 105 ALA A O 1
ATOM 783 N N . GLN A 1 106 ? 3.209 -6.684 -24.319 1.00 80.88 106 GLN A N 1
ATOM 784 C CA . GLN A 1 106 ? 3.502 -5.981 -23.073 1.00 80.88 106 GLN A CA 1
ATOM 785 C C . GLN A 1 106 ? 3.234 -6.918 -21.898 1.00 80.88 106 GLN A C 1
ATOM 787 O O . GLN A 1 106 ? 2.356 -7.780 -21.971 1.00 80.88 106 GLN A O 1
ATOM 792 N N . ALA A 1 107 ? 3.975 -6.731 -20.815 1.00 84.44 107 ALA A N 1
ATOM 793 C CA . ALA A 1 107 ? 3.740 -7.370 -19.531 1.00 84.44 107 ALA A CA 1
ATOM 794 C C . ALA A 1 107 ? 3.434 -6.309 -18.472 1.00 84.44 107 ALA A C 1
ATOM 796 O O . ALA A 1 107 ? 3.704 -5.123 -18.666 1.00 84.44 107 ALA A O 1
ATOM 797 N N . SER A 1 108 ? 2.873 -6.740 -17.346 1.00 87.62 108 SER A N 1
ATOM 798 C CA . SER A 1 108 ? 2.543 -5.864 -16.226 1.00 87.62 108 SER A CA 1
ATOM 799 C C . SER A 1 108 ? 3.185 -6.348 -14.931 1.00 87.62 108 SER A C 1
ATOM 801 O O . SER A 1 108 ? 3.136 -7.540 -14.629 1.00 87.62 108 SER A O 1
ATOM 803 N N . ILE A 1 109 ? 3.715 -5.423 -14.137 1.00 88.06 109 ILE A N 1
ATOM 804 C CA . ILE A 1 109 ? 4.253 -5.660 -12.798 1.00 88.06 109 ILE A CA 1
ATOM 805 C C . ILE A 1 109 ? 3.393 -4.861 -11.820 1.00 88.06 109 ILE A C 1
ATOM 807 O O . ILE A 1 109 ? 3.297 -3.642 -11.938 1.00 88.06 109 ILE A O 1
ATOM 811 N N . ALA A 1 110 ? 2.755 -5.538 -10.868 1.00 89.56 110 ALA A N 1
ATOM 812 C CA . ALA A 1 110 ? 1.887 -4.897 -9.884 1.00 89.56 110 ALA A CA 1
ATOM 813 C C . ALA A 1 110 ? 2.590 -4.750 -8.529 1.00 89.56 110 ALA A C 1
ATOM 815 O O . ALA A 1 110 ? 3.177 -5.707 -8.019 1.00 89.56 110 ALA A O 1
ATOM 816 N N . CYS A 1 111 ? 2.473 -3.577 -7.905 1.00 88.06 111 CYS A N 1
ATOM 817 C CA . CYS A 1 111 ? 2.900 -3.371 -6.526 1.00 88.06 111 CYS A CA 1
ATOM 818 C C . CYS A 1 111 ? 1.862 -3.963 -5.564 1.00 88.06 111 CYS A C 1
ATOM 820 O O . CYS A 1 111 ? 0.876 -3.318 -5.212 1.00 88.06 111 CYS A O 1
ATOM 822 N N . LEU A 1 112 ? 2.066 -5.211 -5.141 1.00 85.44 112 LEU A N 1
ATOM 823 C CA . LEU A 1 112 ? 1.148 -5.893 -4.219 1.00 85.44 112 LEU A CA 1
ATOM 824 C C . LEU A 1 112 ? 1.640 -5.875 -2.769 1.00 85.44 112 LEU A C 1
ATOM 826 O O . LEU A 1 112 ? 0.822 -5.883 -1.852 1.00 85.44 112 LEU A O 1
ATOM 830 N N . ARG A 1 113 ? 2.957 -5.829 -2.538 1.00 78.00 113 ARG A N 1
ATOM 831 C CA . ARG A 1 113 ? 3.570 -5.718 -1.205 1.00 78.00 113 ARG A CA 1
ATOM 832 C C . ARG A 1 113 ? 4.869 -4.921 -1.313 1.00 78.00 113 ARG A C 1
ATOM 834 O O . ARG A 1 113 ? 5.745 -5.320 -2.070 1.00 78.00 113 ARG A O 1
ATOM 841 N N . GLY A 1 114 ? 4.960 -3.811 -0.585 1.00 71.38 114 GLY A N 1
ATOM 842 C CA . GLY A 1 114 ? 6.195 -3.034 -0.456 1.00 71.38 114 GLY A CA 1
ATOM 843 C C . GLY A 1 114 ? 7.183 -3.645 0.542 1.00 71.38 114 GLY A C 1
ATOM 844 O O . GLY A 1 114 ? 6.778 -4.459 1.376 1.00 71.38 114 GLY A O 1
ATOM 845 N N . GLU A 1 115 ? 8.450 -3.228 0.465 1.00 61.19 115 GLU A N 1
ATOM 846 C CA . GLU A 1 115 ? 9.550 -3.659 1.352 1.00 61.19 115 GLU A CA 1
ATOM 847 C C . GLU A 1 115 ? 9.682 -2.779 2.611 1.00 61.19 115 GLU A C 1
ATOM 849 O O . GLU A 1 115 ? 9.472 -1.546 2.561 1.00 61.19 115 GLU A O 1
#

Sequence (115 aa):
LTSGQETTEAWLPHGTKLNIKCSTLSGASATPRQPGQAEAVCINGTWSPFPPPFQCNKKCSAPGMDAAYEVLGQRAGGEYQHGDVLYVRCANERSFFNGTARPGAQASIACLRGE

pLDDT: mean 80.2, std 14.91, range [37.25, 96.25]

Organism: NCBI:txid1169539

Foldseek 3Di:
DDDDPPPPPPDDDFFDKDKDAADVVQQWAKVVNVVRIDIWTQHPNDTPPPPPPTDTAHWAWQPDDDPQKDWPPDDRGDTHHAFDKIKMDGPDPVSPVPPPADVVDIDIDGRHHHD